Protein AF-A0A356QEX9-F1 (afdb_monomer_lite)

pLDDT: mean 87.52, std 12.64, range [38.03, 95.5]

Secondary structure (DSSP, 8-state):
-----TT---GGGSPP----SEE-GGGT---HHHHHHHHHS-EETT--------TTS-HHHHHHHHHHHHHHH-TTSPP-----S---

Sequence (88 aa):
MTNGCCGCISLLNGTAIHPSLRLYLANGVREHSVQAMDLMTPIGMGQRGLIVAPPGAGKTKLLKHICQAVAAAYPEIKLYALLIDERP

Foldseek 3Di:
DPPDPPPDDPPVPDDDDDFPAWDQLCVQDVDPLSVVCCVPPTDGDVDDDDDDDDPPRCPVVSVVSSVRSCCRRPVVDDDDDDDDPDDD

Radius of gyration: 16.67 Å; chains: 1; bounding box: 52×28×36 Å

Structure (mmCIF, N/CA/C/O backbone):
data_AF-A0A356QEX9-F1
#
_entry.id   AF-A0A356QEX9-F1
#
loop_
_atom_site.group_PDB
_atom_site.id
_atom_site.type_symbol
_atom_site.label_atom_id
_atom_site.label_alt_id
_atom_site.label_comp_id
_atom_site.label_asym_id
_atom_site.label_entity_id
_atom_site.label_seq_id
_atom_site.pdbx_PDB_ins_code
_atom_site.Cartn_x
_atom_site.Cartn_y
_atom_site.Cartn_z
_atom_site.occupancy
_atom_site.B_iso_or_equiv
_atom_site.auth_seq_id
_atom_site.auth_comp_id
_atom_site.auth_asym_id
_atom_site.auth_atom_id
_atom_site.pdbx_PDB_model_num
ATOM 1 N N . MET A 1 1 ? 38.669 -11.984 2.663 1.00 38.03 1 MET A N 1
ATOM 2 C CA . MET A 1 1 ? 37.914 -12.811 1.700 1.00 38.03 1 MET A CA 1
ATOM 3 C C . MET A 1 1 ? 36.454 -12.377 1.741 1.00 38.03 1 MET A C 1
ATOM 5 O O . MET A 1 1 ? 35.629 -13.031 2.360 1.00 38.03 1 MET A O 1
ATOM 9 N N . THR A 1 2 ? 36.139 -11.214 1.174 1.00 47.19 2 THR A N 1
ATOM 10 C CA . THR A 1 2 ? 34.748 -10.829 0.925 1.00 47.19 2 THR A CA 1
ATOM 11 C C . THR A 1 2 ? 34.392 -11.411 -0.432 1.00 47.19 2 THR A C 1
ATOM 13 O O . THR A 1 2 ? 34.955 -11.016 -1.450 1.00 47.19 2 THR A O 1
ATOM 16 N N . ASN A 1 3 ? 33.520 -12.416 -0.439 1.00 43.88 3 ASN A N 1
ATOM 17 C CA . ASN A 1 3 ? 32.924 -12.928 -1.665 1.00 43.88 3 ASN A CA 1
ATOM 18 C C . ASN A 1 3 ? 32.108 -11.789 -2.284 1.00 43.88 3 ASN A C 1
ATOM 20 O O . ASN A 1 3 ? 30.962 -11.551 -1.905 1.00 43.88 3 ASN A O 1
AT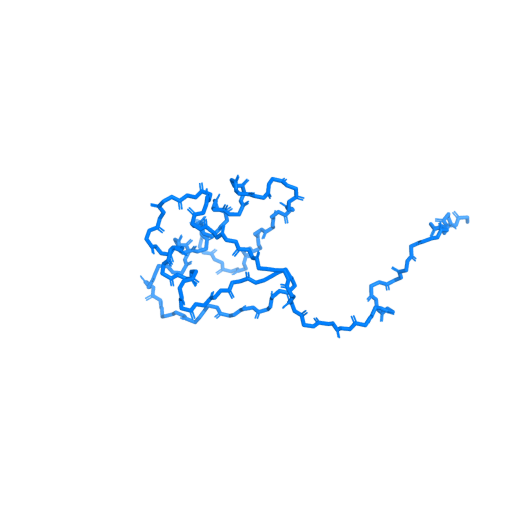OM 24 N N . GLY A 1 4 ? 32.737 -11.029 -3.181 1.00 47.78 4 GLY A N 1
ATOM 25 C CA . GLY A 1 4 ? 32.051 -10.076 -4.035 1.00 47.78 4 GLY A CA 1
ATOM 26 C C . GLY A 1 4 ? 31.044 -10.854 -4.865 1.00 47.78 4 GLY A C 1
ATOM 27 O O . GLY A 1 4 ? 31.426 -11.753 -5.613 1.00 47.78 4 GLY A O 1
ATOM 28 N N . CYS A 1 5 ? 29.760 -10.553 -4.686 1.00 57.25 5 CYS A N 1
ATOM 29 C CA . CYS A 1 5 ? 28.690 -11.133 -5.482 1.00 57.25 5 CYS A CA 1
ATOM 30 C C . CYS A 1 5 ? 28.892 -10.666 -6.933 1.00 57.25 5 CYS A C 1
ATOM 32 O O . CYS A 1 5 ? 28.527 -9.547 -7.299 1.00 57.25 5 CYS A O 1
ATOM 34 N N . CYS A 1 6 ? 29.590 -11.480 -7.724 1.00 48.62 6 CYS A N 1
ATOM 35 C CA . CYS A 1 6 ? 29.918 -11.193 -9.111 1.00 48.62 6 CYS A CA 1
ATOM 36 C C . CYS A 1 6 ? 28.602 -11.117 -9.901 1.00 48.62 6 CYS A C 1
ATOM 38 O O . CYS A 1 6 ? 27.946 -12.135 -10.100 1.00 48.62 6 CYS A O 1
ATOM 40 N N . GLY A 1 7 ? 28.177 -9.902 -10.267 1.00 62.97 7 GLY A N 1
ATOM 41 C CA . GLY A 1 7 ? 26.950 -9.652 -11.036 1.00 62.97 7 GLY A CA 1
ATOM 42 C C . GLY A 1 7 ? 25.923 -8.719 -10.383 1.00 62.97 7 GLY A C 1
ATOM 43 O O . GLY A 1 7 ? 24.988 -8.297 -11.059 1.00 62.97 7 GLY A O 1
ATOM 44 N N . CYS A 1 8 ? 26.077 -8.339 -9.110 1.00 65.62 8 CYS A N 1
ATOM 45 C CA . CYS A 1 8 ? 25.167 -7.375 -8.483 1.00 65.62 8 CYS A CA 1
ATOM 46 C C . CYS A 1 8 ? 25.615 -5.933 -8.763 1.00 65.62 8 CYS A C 1
ATOM 48 O O . CYS A 1 8 ? 26.645 -5.483 -8.262 1.00 65.62 8 CYS A O 1
ATOM 50 N N . ILE A 1 9 ? 24.821 -5.186 -9.532 1.00 74.50 9 ILE A N 1
ATOM 51 C CA . ILE A 1 9 ? 24.997 -3.737 -9.681 1.00 74.50 9 ILE A CA 1
ATOM 52 C C . ILE A 1 9 ? 24.534 -3.065 -8.382 1.00 74.50 9 ILE A C 1
ATOM 54 O O . ILE A 1 9 ? 23.454 -3.360 -7.870 1.00 74.50 9 ILE A O 1
ATOM 58 N N . SER A 1 10 ? 25.358 -2.163 -7.839 1.00 81.25 10 SER A N 1
ATOM 59 C CA . SER A 1 10 ? 24.983 -1.346 -6.681 1.00 81.25 10 SER A CA 1
ATOM 60 C C . SER A 1 10 ? 23.756 -0.499 -7.009 1.00 81.25 10 SER A C 1
ATOM 62 O O . SER A 1 10 ? 23.710 0.124 -8.069 1.00 81.25 10 SER A O 1
ATOM 64 N N . LEU A 1 11 ? 22.800 -0.407 -6.079 1.00 80.12 11 LEU A N 1
ATOM 65 C CA . LEU A 1 11 ? 21.605 0.434 -6.227 1.00 80.12 11 LEU A CA 1
ATOM 66 C C . LEU A 1 11 ? 21.962 1.886 -6.602 1.00 80.12 11 LEU A C 1
ATOM 68 O O . LEU A 1 11 ? 21.240 2.524 -7.359 1.00 80.12 11 LEU A O 1
ATOM 72 N N . LEU A 1 12 ? 23.104 2.383 -6.115 1.00 83.94 12 LEU A N 1
ATOM 73 C CA . LEU A 1 12 ? 23.594 3.742 -6.366 1.00 83.94 12 LEU A CA 1
ATOM 74 C C . LEU A 1 12 ? 24.018 3.991 -7.822 1.00 83.94 12 LEU A C 1
ATOM 76 O O . LEU A 1 12 ? 24.080 5.141 -8.243 1.00 83.94 12 LEU A O 1
ATOM 80 N N . ASN A 1 13 ? 24.292 2.934 -8.588 1.00 87.75 13 ASN A N 1
ATOM 81 C CA . ASN A 1 13 ? 24.724 3.031 -9.983 1.00 87.75 13 ASN A CA 1
ATOM 82 C C . ASN A 1 13 ? 23.548 2.919 -10.974 1.00 87.75 13 ASN A C 1
ATOM 84 O O . ASN A 1 13 ? 23.769 2.931 -12.184 1.00 87.75 13 ASN A O 1
ATOM 88 N N . GLY A 1 14 ? 22.312 2.768 -10.485 1.00 84.69 14 GLY A N 1
ATOM 89 C CA . GLY A 1 14 ? 21.115 2.693 -11.322 1.00 84.69 14 GLY A CA 1
ATOM 90 C C . GLY A 1 14 ? 20.665 4.060 -11.848 1.00 84.69 14 GLY A C 1
ATOM 91 O O . GLY A 1 14 ? 20.863 5.088 -11.203 1.00 84.69 14 GLY A O 1
ATOM 92 N N . THR A 1 15 ? 20.013 4.079 -13.013 1.00 89.31 15 THR A N 1
ATOM 93 C CA . THR A 1 15 ? 19.360 5.279 -13.552 1.00 89.31 15 THR A CA 1
ATOM 94 C C . THR A 1 15 ? 17.933 5.390 -13.021 1.00 89.31 15 THR A C 1
ATOM 96 O O . THR A 1 15 ? 17.160 4.432 -13.041 1.00 89.31 15 THR A O 1
ATOM 99 N N . ALA A 1 16 ? 17.562 6.574 -12.532 1.00 89.81 16 ALA A N 1
ATOM 100 C CA . ALA A 1 16 ? 16.196 6.828 -12.096 1.00 89.81 16 ALA A CA 1
ATOM 101 C C . ALA A 1 16 ? 15.273 6.934 -13.318 1.00 89.81 16 ALA A C 1
ATOM 103 O O . ALA A 1 16 ? 15.477 7.782 -14.185 1.00 89.81 16 ALA A O 1
ATOM 104 N N . ILE A 1 17 ? 14.246 6.088 -13.364 1.00 92.06 17 ILE A N 1
ATOM 105 C CA . ILE A 1 17 ? 13.211 6.103 -14.401 1.00 92.06 17 ILE A CA 1
ATOM 106 C C . ILE A 1 17 ? 11.839 6.342 -13.776 1.00 92.06 17 ILE A C 1
ATOM 108 O O . ILE A 1 17 ? 11.611 6.039 -12.603 1.00 92.06 17 ILE A O 1
ATOM 112 N N . HIS A 1 18 ? 10.921 6.903 -14.562 1.00 90.06 18 HIS A N 1
ATOM 113 C CA . HIS A 1 18 ? 9.546 7.087 -14.116 1.00 90.06 18 HIS A CA 1
ATOM 114 C C . HIS A 1 18 ? 8.812 5.734 -14.044 1.00 90.06 18 HIS A C 1
ATOM 116 O O . HIS A 1 18 ? 9.033 4.889 -14.917 1.00 90.06 18 HIS A O 1
ATOM 122 N N . PRO A 1 19 ? 7.922 5.526 -13.055 1.00 90.19 19 PRO A N 1
ATOM 123 C CA . PRO A 1 19 ? 7.065 4.347 -12.993 1.00 90.19 19 PRO A CA 1
ATOM 124 C C . PRO A 1 19 ? 6.243 4.183 -14.273 1.00 90.19 19 PRO A C 1
ATOM 126 O O . PRO A 1 19 ? 5.446 5.048 -14.624 1.00 90.19 19 PRO A O 1
ATOM 129 N N . SER A 1 20 ? 6.415 3.063 -14.968 1.00 88.19 20 SER A N 1
ATOM 130 C CA . SER A 1 20 ? 5.626 2.720 -16.159 1.00 88.19 20 SER A CA 1
ATOM 131 C C . SER A 1 20 ? 4.615 1.607 -15.888 1.00 88.19 20 SER A C 1
ATOM 133 O O . SER A 1 20 ? 3.541 1.580 -16.486 1.00 88.19 20 SER A O 1
ATOM 135 N N . LEU A 1 21 ? 4.931 0.700 -14.960 1.00 91.94 21 LEU A N 1
ATOM 136 C CA . LEU A 1 21 ? 4.053 -0.400 -14.584 1.00 91.94 21 LEU A CA 1
ATOM 137 C C . LEU A 1 21 ? 3.084 0.042 -13.487 1.00 91.94 21 LEU A C 1
ATOM 139 O O . LEU A 1 21 ? 3.496 0.334 -12.366 1.00 91.94 21 LEU A O 1
ATOM 143 N N . ARG A 1 22 ? 1.792 0.069 -13.812 1.00 93.75 22 ARG A N 1
ATOM 144 C CA . ARG A 1 22 ? 0.714 0.409 -12.880 1.00 93.75 22 ARG A CA 1
ATOM 145 C C . ARG A 1 22 ? 0.309 -0.791 -12.016 1.00 93.75 22 ARG A C 1
ATOM 147 O O . ARG A 1 22 ? 0.152 -1.897 -12.528 1.00 93.75 22 ARG A O 1
ATOM 154 N N . LEU A 1 23 ? 0.077 -0.539 -10.730 1.00 93.94 23 LEU A N 1
ATOM 155 C CA . LEU A 1 23 ? -0.524 -1.472 -9.781 1.00 93.94 23 LEU A CA 1
ATOM 156 C C . LEU A 1 23 ? -2.033 -1.200 -9.695 1.00 93.94 23 LEU A C 1
ATOM 158 O O . LEU A 1 23 ? -2.441 -0.065 -9.456 1.00 93.94 23 LEU A O 1
ATOM 162 N N . TYR A 1 24 ? -2.855 -2.227 -9.899 1.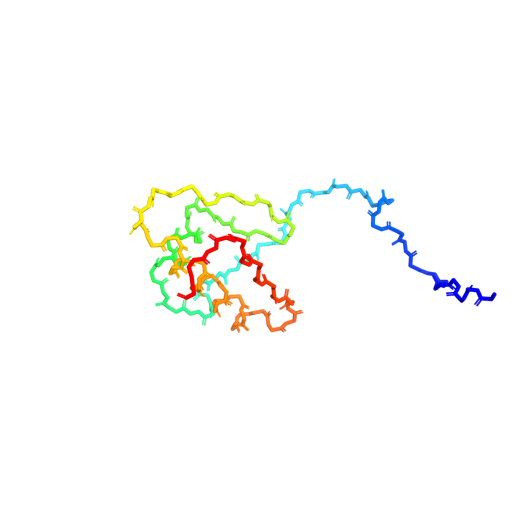00 94.19 24 TYR A N 1
ATOM 163 C CA . TYR A 1 24 ? -4.316 -2.144 -9.820 1.00 94.19 24 TYR A CA 1
ATOM 164 C C . TYR A 1 24 ? -4.787 -2.707 -8.480 1.00 94.19 24 TYR A C 1
ATOM 166 O O . TYR A 1 24 ? -4.841 -3.924 -8.288 1.00 94.19 24 TYR A O 1
ATOM 174 N N . LEU A 1 25 ? -5.108 -1.824 -7.537 1.00 91.44 25 LEU A N 1
ATOM 175 C CA . LEU A 1 25 ? -5.408 -2.205 -6.154 1.00 91.44 25 LEU A CA 1
ATOM 176 C C . LEU A 1 25 ? -6.799 -2.840 -6.011 1.00 91.44 25 LEU A C 1
ATOM 178 O O . LEU A 1 25 ? -6.984 -3.766 -5.219 1.00 91.44 25 LEU A O 1
ATOM 182 N N . ALA A 1 26 ? -7.772 -2.390 -6.804 1.00 85.38 26 ALA A N 1
ATOM 183 C CA . ALA A 1 26 ? -9.148 -2.885 -6.774 1.00 85.38 26 ALA A CA 1
ATOM 184 C C . ALA A 1 26 ? -9.283 -4.386 -7.107 1.00 85.38 26 ALA A C 1
ATOM 186 O O . ALA A 1 26 ? -10.308 -4.990 -6.789 1.00 85.38 26 ALA A O 1
ATOM 187 N N . ASN A 1 27 ? -8.258 -4.992 -7.716 1.00 82.44 27 ASN A N 1
ATOM 188 C CA . ASN A 1 27 ? -8.231 -6.420 -8.034 1.00 82.44 27 ASN A CA 1
ATOM 189 C C . ASN A 1 27 ? -8.018 -7.296 -6.791 1.00 82.44 27 ASN A C 1
ATOM 191 O O . ASN A 1 27 ? -8.448 -8.447 -6.784 1.00 82.44 27 ASN A O 1
ATOM 195 N N . GLY A 1 28 ? -7.360 -6.767 -5.754 1.00 76.12 28 GLY A N 1
ATOM 196 C CA . GLY A 1 28 ? -7.022 -7.530 -4.553 1.00 76.12 28 GLY A CA 1
ATOM 197 C C . GLY A 1 28 ? -8.141 -7.553 -3.515 1.00 76.12 28 GLY A C 1
ATOM 198 O O . GLY A 1 28 ? -8.453 -8.602 -2.958 1.00 76.12 28 GLY A O 1
ATOM 199 N N . VAL A 1 29 ? -8.761 -6.400 -3.245 1.00 81.50 29 VAL A N 1
ATOM 200 C CA . VAL A 1 29 ? -9.819 -6.260 -2.230 1.00 81.50 29 VAL A CA 1
ATOM 201 C C . VAL A 1 29 ? -10.862 -5.243 -2.696 1.00 81.50 29 VAL A C 1
ATOM 203 O O . VAL A 1 29 ? -10.528 -4.183 -3.225 1.00 81.50 29 VAL A O 1
ATOM 206 N N . ARG A 1 30 ? -12.146 -5.533 -2.452 1.00 83.31 30 ARG A N 1
ATOM 207 C CA . ARG A 1 30 ? -13.272 -4.630 -2.753 1.00 83.31 30 ARG A CA 1
ATOM 208 C C . ARG A 1 30 ? -13.484 -3.568 -1.666 1.00 83.31 30 ARG A C 1
ATOM 210 O O . ARG A 1 30 ? -14.572 -3.455 -1.115 1.00 83.31 30 ARG A O 1
ATOM 217 N N . GLU A 1 31 ? -12.454 -2.780 -1.374 1.00 90.31 31 GLU A N 1
ATOM 218 C CA . GLU A 1 31 ? -12.567 -1.608 -0.495 1.00 90.31 31 GLU A CA 1
ATOM 219 C C . GLU A 1 31 ? -12.771 -0.333 -1.325 1.00 90.31 31 GLU A C 1
ATOM 221 O O . GLU A 1 31 ? -12.005 -0.040 -2.247 1.00 90.31 31 GLU A O 1
ATOM 226 N N . HIS A 1 32 ? -13.774 0.477 -0.980 1.00 91.44 32 HIS A N 1
ATOM 227 C CA . HIS A 1 32 ? -14.075 1.711 -1.721 1.00 91.44 32 HIS A CA 1
ATOM 228 C C . HIS A 1 32 ? -12.910 2.705 -1.724 1.00 91.44 32 HIS A C 1
ATOM 230 O O . HIS A 1 32 ? -12.719 3.441 -2.690 1.00 91.44 32 HIS A O 1
ATOM 236 N N . SER A 1 33 ? -12.095 2.703 -0.666 1.00 91.50 33 SER A N 1
ATOM 237 C CA . SER A 1 33 ? -10.934 3.582 -0.565 1.00 91.50 33 SER A CA 1
ATOM 238 C C . SER A 1 33 ? -9.885 3.292 -1.640 1.00 91.50 33 SER A C 1
ATOM 240 O O . SER A 1 33 ? -9.367 4.227 -2.239 1.00 91.50 33 SER A O 1
ATOM 242 N N . VAL A 1 34 ? -9.588 2.017 -1.924 1.00 93.38 34 VAL A N 1
ATOM 243 C CA . VAL A 1 34 ? -8.581 1.662 -2.941 1.00 93.38 34 VAL A CA 1
ATOM 244 C C . VAL A 1 34 ? -9.129 1.805 -4.359 1.00 93.38 34 VAL A C 1
ATOM 246 O O . VAL A 1 34 ? -8.389 2.203 -5.250 1.00 93.38 34 VAL A O 1
ATOM 249 N N . GLN A 1 35 ? -10.435 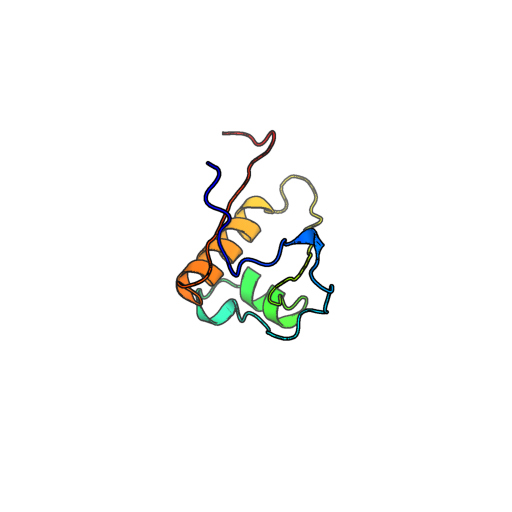1.596 -4.558 1.00 93.81 35 GLN A N 1
ATOM 250 C CA . GLN A 1 35 ? -11.105 1.885 -5.832 1.00 93.81 35 GLN A CA 1
ATOM 251 C C . GLN A 1 35 ? -11.062 3.381 -6.165 1.00 93.81 35 GLN A C 1
ATOM 253 O O . GLN A 1 35 ? -10.725 3.760 -7.285 1.00 93.81 35 GLN A O 1
ATOM 258 N N . ALA A 1 36 ? -11.355 4.240 -5.183 1.00 93.44 36 ALA A N 1
ATOM 259 C CA . ALA A 1 36 ? -11.236 5.684 -5.351 1.00 93.44 36 ALA A CA 1
ATOM 260 C C . ALA A 1 36 ? -9.785 6.097 -5.658 1.00 93.44 36 ALA A C 1
ATOM 262 O O . ALA A 1 36 ? -9.560 6.940 -6.526 1.00 93.44 36 ALA A O 1
ATOM 263 N N . MET A 1 37 ? -8.798 5.470 -5.004 1.00 93.56 37 MET A N 1
ATOM 264 C CA . MET A 1 37 ? -7.382 5.712 -5.302 1.00 93.56 37 MET A CA 1
ATOM 265 C C . MET A 1 37 ? -6.993 5.271 -6.714 1.00 93.56 37 MET A C 1
ATOM 267 O O . MET A 1 37 ? -6.303 6.024 -7.390 1.00 93.56 37 MET A O 1
ATOM 271 N N . ASP A 1 38 ? -7.456 4.119 -7.203 1.00 93.88 38 ASP A N 1
ATOM 272 C CA . ASP A 1 38 ? -7.180 3.691 -8.581 1.00 93.88 38 ASP A CA 1
ATOM 273 C C . ASP A 1 38 ? -7.717 4.699 -9.614 1.00 93.88 38 ASP A C 1
ATOM 275 O O . ASP A 1 38 ? -7.116 4.887 -10.673 1.00 93.88 38 ASP A O 1
ATOM 279 N N . LEU A 1 39 ? -8.828 5.373 -9.320 1.00 93.56 39 LEU A N 1
ATOM 280 C CA . LEU A 1 39 ? -9.399 6.373 -10.221 1.00 93.56 39 LEU A CA 1
ATOM 281 C C . LEU A 1 39 ? -8.681 7.724 -10.134 1.00 93.56 39 LEU A C 1
ATOM 283 O O . LEU A 1 39 ? -8.375 8.311 -11.170 1.00 93.56 39 LEU A O 1
ATOM 287 N N . MET A 1 40 ? -8.417 8.225 -8.924 1.00 95.06 40 MET A N 1
ATOM 288 C CA . MET A 1 40 ? -7.886 9.584 -8.749 1.00 95.06 40 MET A CA 1
ATOM 289 C C . MET A 1 40 ? -6.358 9.656 -8.692 1.00 95.06 40 MET A C 1
ATOM 291 O O . MET A 1 40 ? -5.768 10.638 -9.136 1.00 95.06 40 MET A O 1
ATOM 295 N N . THR A 1 41 ? -5.711 8.653 -8.100 1.00 94.50 41 THR A N 1
ATOM 296 C CA . THR A 1 41 ? -4.280 8.662 -7.757 1.00 94.50 41 THR A CA 1
ATOM 297 C C . THR A 1 41 ? -3.658 7.278 -7.993 1.00 94.50 41 THR A C 1
ATOM 299 O O . THR A 1 41 ? -3.340 6.573 -7.028 1.00 94.50 41 THR A O 1
ATOM 302 N N . PRO A 1 42 ? -3.507 6.848 -9.258 1.00 93.75 42 PRO A N 1
ATOM 303 C CA . PRO A 1 42 ? -2.977 5.527 -9.578 1.00 93.75 42 PRO A CA 1
ATOM 304 C C . PRO A 1 42 ? -1.543 5.358 -9.060 1.00 93.75 42 PRO A C 1
ATOM 306 O O . PRO A 1 42 ? -0.721 6.270 -9.151 1.00 93.75 42 PRO A O 1
ATOM 309 N N . ILE A 1 43 ? -1.238 4.171 -8.532 1.00 94.94 43 ILE A N 1
ATOM 310 C CA . ILE A 1 43 ? 0.084 3.830 -7.993 1.00 94.94 43 ILE A CA 1
ATOM 311 C C . ILE A 1 43 ? 0.833 2.958 -9.006 1.00 94.94 43 ILE A C 1
ATOM 313 O O . ILE A 1 43 ? 0.280 1.993 -9.526 1.00 94.94 43 ILE A O 1
ATOM 317 N N . GLY A 1 44 ? 2.095 3.286 -9.286 1.00 94.75 44 GLY A N 1
ATOM 318 C CA . GLY A 1 44 ? 2.991 2.480 -10.122 1.00 94.75 44 GLY A CA 1
ATOM 319 C C . GLY A 1 44 ? 4.146 1.831 -9.352 1.00 94.75 44 GLY A C 1
ATOM 320 O O . GLY A 1 44 ? 4.455 2.199 -8.218 1.00 94.75 44 GLY A O 1
ATOM 321 N N . MET A 1 45 ? 4.830 0.873 -9.974 1.00 93.56 45 MET A N 1
ATOM 322 C CA . MET A 1 45 ? 6.063 0.302 -9.429 1.00 93.56 45 MET A CA 1
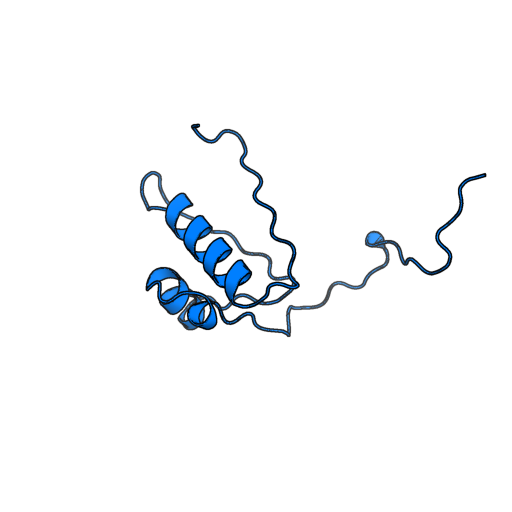ATOM 323 C C . MET A 1 45 ? 7.182 1.346 -9.415 1.00 93.56 45 MET A C 1
ATOM 325 O O . MET A 1 45 ? 7.512 1.932 -10.442 1.00 93.56 45 MET A O 1
ATOM 329 N N . GLY A 1 46 ? 7.764 1.580 -8.237 1.00 92.62 46 GLY A N 1
ATOM 330 C CA . GLY A 1 46 ? 8.717 2.674 -8.018 1.00 92.62 46 GLY A CA 1
ATOM 331 C C . GLY A 1 46 ? 8.053 4.027 -7.735 1.00 92.62 46 GLY A C 1
ATOM 332 O O . GLY A 1 46 ? 8.745 5.044 -7.665 1.00 92.62 46 GLY A O 1
ATOM 333 N N . GLN A 1 47 ? 6.725 4.064 -7.559 1.00 95.06 47 GLN A N 1
ATOM 334 C CA . GLN A 1 47 ? 6.011 5.285 -7.198 1.00 95.06 47 GLN A CA 1
ATOM 335 C C . GLN A 1 47 ? 6.452 5.798 -5.828 1.00 95.06 47 GLN A C 1
ATOM 337 O O . GLN A 1 47 ? 6.549 5.056 -4.851 1.00 95.06 47 GLN A O 1
ATOM 342 N N . ARG A 1 48 ? 6.645 7.113 -5.749 1.00 95.19 48 ARG A N 1
ATOM 343 C CA . ARG A 1 48 ? 6.834 7.842 -4.495 1.00 95.19 48 ARG A CA 1
ATOM 344 C C . ARG A 1 48 ? 5.564 8.642 -4.245 1.00 95.19 48 ARG A C 1
ATOM 346 O O . ARG A 1 48 ? 5.187 9.466 -5.075 1.00 95.19 48 ARG A O 1
ATOM 353 N N . GLY A 1 49 ? 4.879 8.342 -3.149 1.00 92.56 49 GLY A N 1
ATOM 354 C CA . GLY A 1 49 ? 3.609 8.960 -2.784 1.00 92.56 49 GLY A CA 1
ATOM 355 C C . GLY A 1 49 ? 3.649 9.497 -1.362 1.00 92.56 49 GLY A C 1
ATOM 356 O O . GLY A 1 49 ? 4.367 8.970 -0.514 1.00 92.56 49 GLY A O 1
ATOM 357 N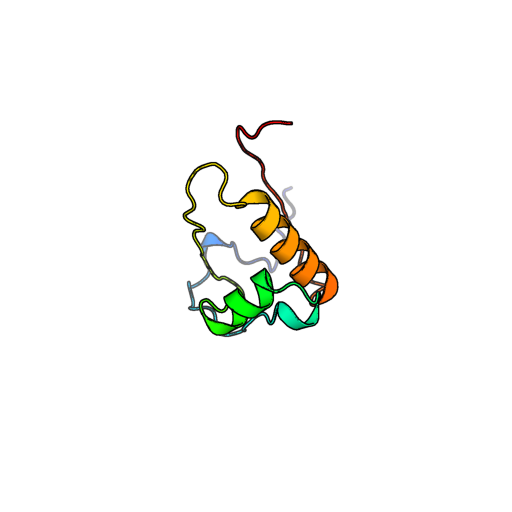 N . LEU A 1 50 ? 2.867 10.543 -1.113 1.00 95.06 50 LEU A N 1
ATOM 358 C CA . LEU A 1 50 ? 2.660 11.111 0.211 1.00 95.06 50 LEU A CA 1
ATOM 359 C C . LEU A 1 50 ? 1.161 11.135 0.493 1.00 95.06 50 LEU A C 1
ATOM 361 O O . LEU A 1 50 ? 0.394 11.712 -0.274 1.00 95.06 50 LEU A O 1
ATOM 365 N N . ILE A 1 51 ? 0.748 10.520 1.598 1.00 93.50 51 ILE A N 1
ATOM 366 C CA . ILE A 1 51 ? -0.629 10.605 2.083 1.00 93.50 51 ILE A CA 1
ATOM 367 C C . ILE A 1 51 ? -0.676 11.745 3.095 1.00 93.50 51 ILE A C 1
ATOM 369 O O . ILE A 1 51 ? -0.164 11.619 4.206 1.00 93.50 51 ILE A O 1
ATOM 373 N N . VAL A 1 52 ? -1.282 12.862 2.700 1.00 94.19 52 VAL A N 1
ATOM 374 C CA . VAL A 1 52 ? -1.511 14.009 3.584 1.00 94.19 52 VAL A CA 1
ATOM 375 C C . VAL A 1 52 ? -2.906 13.879 4.178 1.00 94.19 52 VAL A C 1
ATOM 377 O O . VAL A 1 52 ? -3.892 13.834 3.447 1.00 94.19 52 VAL A O 1
ATOM 380 N N . ALA A 1 53 ? -2.996 13.797 5.502 1.00 92.81 53 ALA A N 1
ATOM 381 C CA . ALA A 1 53 ? -4.265 13.649 6.199 1.00 92.81 53 ALA A CA 1
ATOM 382 C C . ALA A 1 53 ? -4.201 14.313 7.586 1.00 92.81 53 ALA A C 1
ATOM 384 O O . ALA A 1 53 ? -3.186 14.168 8.272 1.00 92.81 53 ALA A O 1
ATOM 385 N N . PRO A 1 54 ? -5.264 15.007 8.030 1.00 94.25 54 PRO A N 1
ATOM 386 C CA . PRO A 1 54 ? -5.349 15.518 9.393 1.00 94.25 54 PRO A CA 1
ATOM 387 C C . PRO A 1 54 ? -5.515 14.372 10.412 1.00 94.25 54 PRO A C 1
ATOM 389 O O . PRO A 1 54 ? -5.876 13.244 10.042 1.00 94.25 54 PRO A O 1
ATOM 392 N N . PRO A 1 55 ? -5.270 14.625 11.712 1.00 90.25 55 PRO A N 1
ATOM 393 C CA . PRO A 1 55 ? -5.492 13.625 12.752 1.00 90.25 55 PRO A CA 1
ATOM 394 C C . PRO A 1 55 ? -6.947 13.133 12.732 1.00 90.25 55 PRO A C 1
ATOM 396 O O . PRO A 1 55 ? -7.881 13.915 12.591 1.00 90.25 55 PRO A O 1
ATOM 399 N N . GLY A 1 56 ? -7.138 11.817 12.849 1.00 86.88 56 GLY A N 1
ATOM 400 C CA . GLY A 1 56 ? -8.466 11.189 12.836 1.00 86.88 56 GLY A CA 1
ATOM 401 C C . GLY A 1 56 ? -9.060 10.909 11.448 1.00 86.88 56 GLY A C 1
ATOM 402 O O . GLY A 1 56 ? -10.036 10.171 11.365 1.00 86.88 56 GLY A O 1
ATOM 403 N N . ALA A 1 57 ? -8.453 11.366 10.347 1.00 89.50 57 ALA A N 1
ATOM 404 C CA . ALA A 1 57 ? -8.977 11.148 8.987 1.00 89.50 57 ALA A CA 1
ATOM 405 C C . ALA A 1 57 ? -8.750 9.731 8.415 1.00 89.50 57 ALA A C 1
ATOM 407 O O . ALA A 1 57 ? -8.868 9.502 7.215 1.00 89.50 57 ALA A O 1
ATOM 408 N N . GLY A 1 58 ? -8.399 8.758 9.259 1.00 89.88 58 GLY A N 1
ATOM 409 C CA . GLY A 1 58 ? -8.309 7.358 8.842 1.00 89.88 58 GLY A CA 1
ATOM 410 C C . GLY A 1 58 ? -7.056 6.979 8.046 1.00 89.88 58 GLY A C 1
ATOM 411 O O . GLY A 1 58 ? -7.068 5.923 7.413 1.00 89.88 58 GLY A O 1
ATOM 412 N N . LYS A 1 59 ? -5.957 7.755 8.122 1.00 93.06 59 LYS A N 1
ATOM 413 C CA . LYS A 1 59 ? -4.663 7.446 7.461 1.00 93.06 59 LYS A CA 1
ATOM 414 C C . LYS A 1 59 ? -4.233 5.985 7.645 1.00 93.06 59 LYS A C 1
ATOM 416 O O . LYS A 1 59 ? -3.852 5.308 6.696 1.00 93.06 59 LYS A O 1
ATOM 421 N N . THR A 1 60 ? -4.372 5.474 8.867 1.00 91.62 60 THR A N 1
ATOM 422 C CA . THR A 1 60 ? -3.954 4.120 9.234 1.00 91.62 60 THR A CA 1
ATOM 423 C C . THR A 1 60 ? -4.861 3.065 8.606 1.00 91.62 60 THR A C 1
ATOM 425 O O . THR A 1 60 ? -4.384 2.007 8.206 1.00 91.62 60 THR A O 1
ATOM 428 N N . LYS A 1 61 ? -6.164 3.345 8.477 1.00 92.06 61 LYS A N 1
ATOM 429 C CA . LYS A 1 61 ? -7.113 2.437 7.820 1.00 92.06 61 LYS A CA 1
ATOM 430 C C . LYS A 1 61 ? -6.861 2.391 6.313 1.00 92.06 61 LYS A C 1
ATOM 432 O O . LYS A 1 61 ? -6.796 1.304 5.750 1.00 92.06 61 LYS A O 1
ATOM 437 N N . LEU A 1 62 ? -6.623 3.551 5.698 1.00 92.88 62 LEU A N 1
ATOM 438 C CA . LEU A 1 62 ? -6.262 3.642 4.285 1.00 92.88 62 LEU A CA 1
ATOM 439 C C . LEU A 1 62 ? -4.987 2.844 3.977 1.00 92.88 62 LEU A C 1
ATOM 441 O O . LEU A 1 62 ? -4.995 2.014 3.073 1.00 92.88 62 LEU A O 1
ATOM 445 N N . LEU A 1 63 ? -3.926 3.028 4.772 1.00 93.81 63 LEU A N 1
ATOM 446 C CA . LEU A 1 63 ? -2.680 2.268 4.628 1.00 93.81 63 LEU A CA 1
ATOM 447 C C . LEU A 1 63 ? -2.904 0.755 4.756 1.00 93.81 63 LEU A C 1
ATOM 449 O O . LEU A 1 63 ? -2.385 -0.006 3.944 1.00 93.81 63 LEU A O 1
ATOM 453 N N . LYS A 1 64 ? -3.718 0.309 5.723 1.00 93.00 64 LYS A N 1
ATOM 454 C CA . LYS A 1 64 ? -4.070 -1.114 5.871 1.00 93.00 64 LYS A CA 1
ATOM 455 C C . LYS A 1 64 ? -4.771 -1.664 4.627 1.00 93.00 64 LYS A C 1
ATOM 457 O O . LYS A 1 64 ? -4.388 -2.733 4.159 1.00 93.00 64 LYS A O 1
ATOM 462 N N . HIS A 1 65 ? -5.740 -0.932 4.075 1.00 93.94 65 HIS A N 1
ATOM 463 C CA . HIS A 1 65 ? -6.449 -1.356 2.865 1.00 93.94 65 HIS A CA 1
ATOM 464 C C . HIS A 1 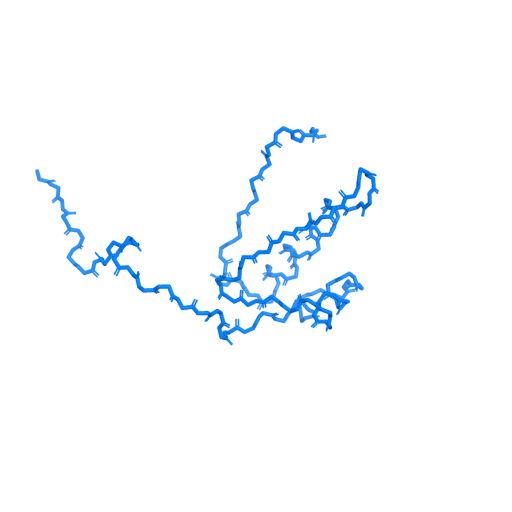65 ? -5.506 -1.457 1.658 1.00 93.94 65 HIS A C 1
ATOM 466 O O . HIS A 1 65 ? -5.589 -2.425 0.907 1.00 93.94 65 HIS A O 1
ATOM 472 N N . ILE A 1 66 ? -4.572 -0.508 1.497 1.00 94.38 66 ILE A N 1
ATOM 473 C CA . ILE A 1 66 ? -3.550 -0.567 0.439 1.00 94.38 66 ILE A CA 1
ATOM 474 C C . ILE A 1 66 ? -2.685 -1.822 0.611 1.00 94.38 66 ILE A C 1
ATOM 476 O O . ILE A 1 66 ? -2.515 -2.577 -0.343 1.00 94.38 66 ILE A O 1
ATOM 480 N N . CYS A 1 67 ? -2.181 -2.088 1.821 1.00 94.44 67 CYS A N 1
ATOM 481 C CA . CYS A 1 67 ? -1.360 -3.272 2.084 1.00 94.44 67 CYS A CA 1
ATOM 482 C C . CYS A 1 67 ? -2.107 -4.576 1.774 1.00 94.44 67 CYS A C 1
ATOM 484 O O . CYS A 1 67 ? -1.543 -5.463 1.141 1.00 94.44 67 CYS A O 1
ATOM 486 N N . GLN A 1 68 ? -3.372 -4.692 2.182 1.00 94.31 68 GLN A N 1
ATOM 487 C CA . GLN A 1 68 ? -4.195 -5.876 1.912 1.00 94.31 68 GLN A CA 1
ATOM 488 C C . GLN A 1 68 ? -4.458 -6.061 0.412 1.00 94.31 68 GLN A C 1
ATOM 490 O O . GLN A 1 68 ? -4.331 -7.172 -0.099 1.00 94.31 68 GLN A O 1
ATOM 495 N N . ALA A 1 69 ? -4.772 -4.974 -0.298 1.00 95.19 69 ALA A N 1
ATOM 496 C CA . ALA A 1 69 ? -4.977 -4.987 -1.742 1.00 95.19 69 ALA A CA 1
ATOM 497 C C . ALA A 1 69 ? -3.722 -5.443 -2.499 1.00 95.19 69 ALA A C 1
ATOM 499 O O . ALA A 1 69 ? -3.816 -6.319 -3.358 1.00 95.19 69 ALA A O 1
ATOM 500 N N . VAL A 1 70 ? -2.546 -4.907 -2.151 1.00 94.81 70 VAL A N 1
ATOM 501 C CA . VAL A 1 70 ? -1.282 -5.311 -2.787 1.00 94.81 70 VAL A CA 1
ATOM 502 C C . VAL A 1 70 ? -0.926 -6.756 -2.440 1.00 94.81 70 VAL A C 1
ATOM 504 O O . VAL A 1 70 ? -0.563 -7.503 -3.339 1.00 94.81 70 VAL A O 1
ATOM 507 N N . ALA A 1 71 ? -1.086 -7.178 -1.181 1.00 94.75 71 ALA A N 1
ATOM 508 C CA . ALA A 1 71 ? -0.785 -8.548 -0.759 1.00 94.75 71 ALA A CA 1
ATOM 509 C C . ALA A 1 71 ? -1.624 -9.593 -1.512 1.00 94.75 71 ALA A C 1
ATOM 511 O O . ALA A 1 71 ? -1.128 -10.671 -1.828 1.00 94.75 71 ALA A O 1
ATOM 512 N N . ALA A 1 72 ? -2.891 -9.272 -1.789 1.00 94.25 72 ALA A N 1
ATOM 513 C CA . ALA A 1 72 ? -3.795 -10.154 -2.514 1.00 94.25 72 ALA A CA 1
ATOM 514 C C . ALA A 1 72 ? -3.550 -10.141 -4.032 1.00 94.25 72 ALA A C 1
ATOM 516 O O . ALA A 1 72 ? -3.597 -11.194 -4.662 1.00 94.25 72 ALA A O 1
ATOM 517 N N . ALA A 1 73 ? -3.302 -8.968 -4.625 1.00 93.69 73 ALA A N 1
ATOM 518 C CA . ALA A 1 73 ? -3.151 -8.831 -6.075 1.00 93.69 73 ALA A CA 1
ATOM 519 C C . ALA A 1 73 ? -1.744 -9.185 -6.591 1.00 93.69 73 ALA A C 1
ATOM 521 O O . ALA A 1 73 ? -1.620 -9.624 -7.732 1.00 93.69 73 ALA A O 1
ATOM 522 N N . TYR A 1 74 ? -0.708 -8.990 -5.770 1.00 95.12 74 TYR A N 1
ATOM 523 C CA . TYR A 1 74 ? 0.701 -9.096 -6.156 1.00 95.12 74 TYR A CA 1
ATOM 524 C C . TYR A 1 74 ? 1.522 -9.833 -5.077 1.00 95.12 74 TYR A C 1
ATOM 526 O O . TYR A 1 74 ? 2.310 -9.207 -4.359 1.00 95.12 74 TYR A O 1
ATOM 534 N N . PRO A 1 75 ? 1.342 -11.158 -4.912 1.00 93.50 75 PRO A N 1
ATOM 535 C CA . PRO A 1 75 ? 2.018 -11.942 -3.871 1.00 93.50 75 PRO A CA 1
ATOM 536 C C . PRO A 1 75 ? 3.551 -11.978 -4.015 1.00 93.50 75 PRO A C 1
ATOM 538 O O . PRO A 1 75 ? 4.260 -12.301 -3.061 1.00 93.50 75 PRO A O 1
ATOM 541 N N . GLU A 1 76 ? 4.083 -11.647 -5.190 1.00 94.88 76 GLU A N 1
ATOM 542 C CA . GLU A 1 76 ? 5.513 -11.515 -5.464 1.00 94.88 76 GLU A CA 1
ATOM 543 C C . GLU A 1 76 ? 6.132 -10.230 -4.889 1.00 94.88 76 GLU A C 1
ATOM 545 O O . GLU A 1 76 ? 7.353 -10.157 -4.700 1.00 94.88 76 GLU A O 1
ATOM 550 N N . ILE A 1 77 ? 5.313 -9.214 -4.592 1.00 94.94 77 ILE A N 1
ATOM 551 C CA . ILE A 1 77 ? 5.772 -7.948 -4.021 1.00 94.94 77 ILE A CA 1
ATOM 552 C C . ILE A 1 77 ? 5.955 -8.106 -2.511 1.00 94.94 77 ILE A C 1
ATOM 554 O O . ILE A 1 77 ? 5.029 -8.409 -1.761 1.00 94.94 77 ILE A O 1
ATOM 558 N N . LYS A 1 78 ? 7.166 -7.813 -2.034 1.00 95.38 78 LYS A N 1
ATOM 559 C CA . LYS A 1 78 ? 7.461 -7.772 -0.599 1.00 95.38 78 LYS A CA 1
ATOM 560 C C . LYS A 1 78 ? 6.928 -6.479 0.011 1.00 95.38 78 LYS A C 1
ATOM 562 O O . LYS A 1 78 ? 7.378 -5.389 -0.340 1.00 95.38 78 LYS A O 1
ATOM 567 N N . LEU A 1 79 ? 5.998 -6.612 0.952 1.00 95.06 79 LEU A N 1
ATOM 568 C CA . LEU A 1 79 ? 5.430 -5.495 1.700 1.00 95.06 79 LEU A CA 1
ATOM 569 C C . LEU A 1 79 ? 6.189 -5.260 3.005 1.00 95.06 79 LEU A C 1
ATOM 571 O O . LEU A 1 79 ? 6.450 -6.192 3.763 1.00 95.06 79 LEU A O 1
ATOM 575 N N . TYR A 1 80 ? 6.481 -3.993 3.288 1.00 95.50 80 TYR A N 1
ATOM 576 C CA . TYR A 1 80 ? 7.099 -3.550 4.533 1.00 95.50 80 TYR A CA 1
ATOM 577 C C . TYR A 1 80 ? 6.272 -2.411 5.127 1.00 95.50 80 TYR A C 1
ATOM 579 O O . TYR A 1 80 ? 5.930 -1.460 4.426 1.00 95.50 80 TYR A O 1
ATOM 587 N N . ALA A 1 81 ? 5.970 -2.497 6.421 1.00 92.38 81 ALA A N 1
ATOM 588 C CA . ALA A 1 81 ? 5.323 -1.431 7.176 1.00 92.38 81 ALA A CA 1
ATOM 589 C C . ALA A 1 81 ? 6.279 -0.960 8.274 1.00 92.38 81 ALA A C 1
ATOM 591 O O . ALA A 1 81 ? 6.605 -1.718 9.185 1.00 92.38 81 ALA A O 1
ATOM 592 N N . LEU A 1 82 ? 6.734 0.286 8.170 1.00 94.31 82 LEU A N 1
ATOM 593 C CA . LEU A 1 82 ? 7.556 0.937 9.182 1.00 94.31 82 LEU A CA 1
ATOM 594 C C . LEU A 1 82 ? 6.680 1.929 9.945 1.00 94.31 82 LEU A C 1
ATOM 596 O O . LEU A 1 82 ? 6.165 2.879 9.358 1.00 94.31 82 LEU A O 1
ATOM 600 N N . LEU A 1 83 ? 6.503 1.688 11.240 1.00 93.25 83 LEU A N 1
ATOM 601 C CA . LEU A 1 83 ? 5.769 2.571 12.138 1.00 93.25 83 LEU A CA 1
ATOM 602 C C . LEU A 1 83 ? 6.786 3.345 12.973 1.00 93.25 83 LEU A C 1
ATOM 604 O O . LEU A 1 83 ? 7.622 2.740 13.641 1.00 93.25 83 LEU A O 1
ATOM 608 N N . ILE A 1 84 ? 6.732 4.673 12.907 1.00 93.69 84 ILE A N 1
ATOM 609 C CA . ILE A 1 84 ? 7.602 5.567 13.674 1.00 93.69 84 ILE A CA 1
ATOM 610 C C . ILE A 1 84 ? 6.699 6.401 14.567 1.00 93.69 84 ILE A C 1
ATOM 612 O O . ILE A 1 84 ? 5.804 7.064 14.054 1.00 93.69 84 ILE A O 1
ATOM 616 N N . ASP A 1 85 ? 6.949 6.354 15.875 1.00 92.12 85 ASP A N 1
ATOM 617 C CA . ASP A 1 85 ? 6.253 7.171 16.880 1.00 92.12 85 ASP A CA 1
ATOM 618 C C . ASP A 1 85 ? 4.708 7.099 16.802 1.00 92.12 85 ASP A C 1
ATOM 620 O O . ASP A 1 85 ? 3.989 8.047 17.107 1.00 92.12 85 ASP A O 1
ATOM 624 N N . GLU A 1 86 ? 4.169 5.955 16.362 1.00 86.75 86 GLU A N 1
ATOM 625 C CA . GLU A 1 86 ? 2.729 5.688 16.373 1.00 86.75 86 GLU A CA 1
ATOM 626 C C . GLU A 1 86 ? 2.311 5.064 17.706 1.00 86.75 86 GLU A C 1
ATOM 628 O O . GLU A 1 86 ? 3.090 4.393 18.387 1.00 86.75 86 GLU A O 1
ATOM 633 N N . ARG A 1 87 ? 1.043 5.267 18.072 1.00 84.69 87 ARG A N 1
ATOM 634 C CA . ARG A 1 87 ? 0.469 4.631 19.261 1.00 84.69 87 ARG A CA 1
ATOM 635 C C . ARG A 1 87 ? 0.382 3.108 19.054 1.00 84.69 87 ARG A C 1
ATOM 637 O O . ARG A 1 87 ? 0.093 2.698 17.926 1.00 84.69 87 ARG A O 1
ATOM 644 N N . PRO A 1 88 ? 0.617 2.302 20.108 1.00 73.56 88 PRO A N 1
ATOM 645 C CA . PRO A 1 88 ? 0.423 0.854 20.060 1.00 73.56 88 PRO A CA 1
ATOM 646 C C . PRO A 1 88 ? -1.028 0.466 19.740 1.00 73.56 88 PRO A C 1
ATOM 648 O O . PRO A 1 88 ? -1.949 1.255 20.063 1.00 73.56 88 PRO A O 1
#